Protein AF-J9UWL2-F1 (afdb_monomer)

Foldseek 3Di:
DQLQVVLLVLCCVLQVDPQWDKDWDADPVVSFTAWMWIDGPRAIWIGGQPDLTDHPDDDPDPVVVVVSVSCVVCVPVNNVSRVDD

Sequence (85 aa):
MQLKERIYKTLKETLTFNHLEFNVMMNEEEDKLLFIELSMHGRIVRINKGTTY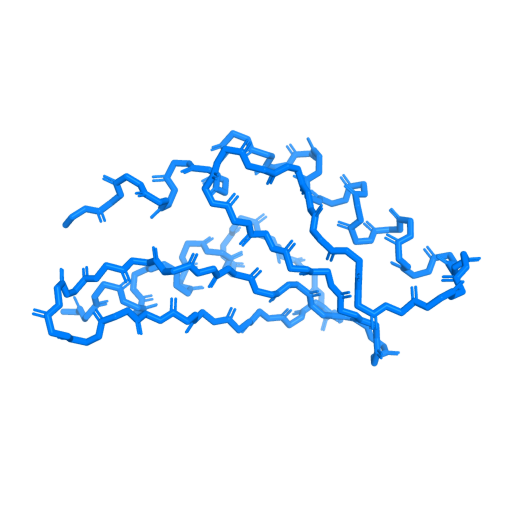QDISENDDKVRKCLKDIYKEFEEEIQELFDME

Solvent-accessible surface area (backbone atoms only — not comparable to full-atom values): 5226 Å² total; per-residue (Å²): 128,56,69,69,57,53,51,52,50,50,49,52,69,73,56,78,45,96,66,60,46,78,48,82,43,63,40,81,90,73,68,34,69,58,37,41,34,47,31,40,93,92,41,63,43,37,34,41,75,98,40,93,62,51,84,82,64,95,70,97,43,74,64,54,53,49,53,51,53,54,44,64,76,42,44,68,69,58,49,52,55,63,71,61,128

Structure (mmCIF, N/CA/C/O backbone):
data_AF-J9UWL2-F1
#
_entry.id   AF-J9UWL2-F1
#
loop_
_atom_site.group_PDB
_atom_site.id
_atom_site.type_symbol
_atom_site.label_atom_id
_atom_site.label_alt_id
_atom_site.label_comp_id
_atom_site.label_asym_id
_atom_site.label_entity_id
_atom_site.label_seq_id
_atom_site.pdbx_PDB_ins_code
_atom_site.Cartn_x
_atom_site.Cartn_y
_atom_site.Cartn_z
_atom_site.occupancy
_atom_site.B_iso_or_equiv
_atom_site.auth_seq_id
_atom_site.auth_comp_id
_atom_site.auth_asym_id
_atom_site.auth_atom_id
_atom_site.pdbx_PDB_model_num
ATOM 1 N N . MET A 1 1 ? -12.355 -12.775 9.993 1.00 60.88 1 MET A N 1
ATOM 2 C CA . MET A 1 1 ? -11.368 -12.414 8.960 1.00 60.88 1 MET A CA 1
ATOM 3 C C . MET A 1 1 ? -10.411 -11.464 9.638 1.00 60.88 1 MET A C 1
ATOM 5 O O . MET A 1 1 ? -10.883 -10.458 10.154 1.00 60.88 1 MET A O 1
ATOM 9 N N . GLN A 1 2 ? -9.146 -11.852 9.772 1.00 84.50 2 GLN A N 1
ATOM 10 C CA . GLN A 1 2 ? -8.146 -11.034 10.467 1.00 84.50 2 GLN A CA 1
ATOM 11 C C . GLN A 1 2 ? -7.957 -9.716 9.701 1.00 84.50 2 GLN A C 1
ATOM 13 O O . GLN A 1 2 ? -8.105 -9.706 8.474 1.00 84.50 2 GLN A O 1
ATOM 18 N N . LEU A 1 3 ? -7.655 -8.607 10.385 1.00 88.56 3 LEU A N 1
ATOM 19 C CA . LEU A 1 3 ? -7.505 -7.294 9.742 1.00 88.56 3 LEU A CA 1
ATOM 20 C C . LEU A 1 3 ? -6.508 -7.352 8.571 1.00 88.56 3 LEU A C 1
ATOM 22 O O . LEU A 1 3 ? -6.792 -6.852 7.483 1.00 88.56 3 LEU A O 1
ATOM 26 N N . LYS A 1 4 ? -5.417 -8.108 8.737 1.00 89.12 4 LYS A N 1
ATOM 27 C CA . LYS A 1 4 ? -4.441 -8.408 7.679 1.00 89.12 4 LYS A CA 1
ATOM 28 C C . LYS A 1 4 ? -5.068 -8.979 6.404 1.0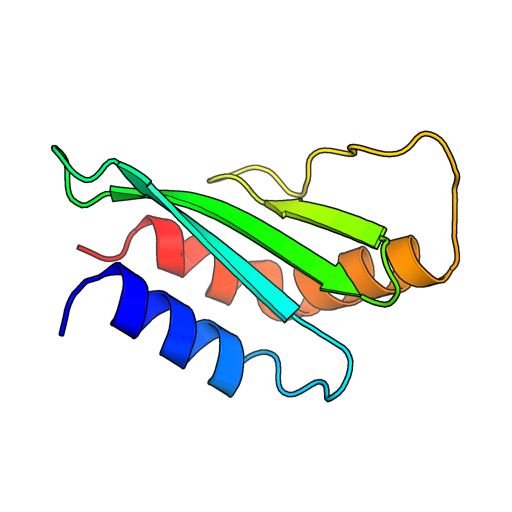0 89.12 4 LYS A C 1
ATOM 30 O O . LYS A 1 4 ? -4.727 -8.547 5.307 1.00 89.12 4 LYS A O 1
ATOM 35 N N . GLU A 1 5 ? -5.978 -9.945 6.527 1.00 90.50 5 GLU A N 1
ATOM 36 C CA . GLU A 1 5 ? -6.661 -10.541 5.373 1.00 90.50 5 GLU A CA 1
ATOM 37 C C . GLU A 1 5 ? -7.594 -9.530 4.701 1.00 90.50 5 GLU A C 1
ATOM 39 O O . GLU A 1 5 ? -7.690 -9.516 3.474 1.00 90.50 5 GLU A O 1
ATOM 44 N N . ARG A 1 6 ? -8.291 -8.693 5.490 1.00 91.25 6 ARG A N 1
ATOM 45 C CA . ARG A 1 6 ? -9.183 -7.642 4.967 1.00 91.25 6 ARG A CA 1
ATOM 46 C C . ARG A 1 6 ? -8.378 -6.639 4.148 1.00 91.25 6 ARG A C 1
ATOM 48 O O . ARG A 1 6 ? -8.709 -6.419 2.990 1.00 91.25 6 ARG A O 1
ATOM 55 N N . ILE A 1 7 ? -7.289 -6.124 4.717 1.00 91.25 7 ILE A N 1
ATOM 56 C CA . ILE A 1 7 ? -6.373 -5.186 4.058 1.00 91.25 7 ILE A CA 1
ATOM 57 C C . ILE A 1 7 ? -5.792 -5.809 2.786 1.00 91.25 7 ILE A C 1
ATOM 59 O O . ILE A 1 7 ? -5.828 -5.191 1.726 1.00 91.25 7 ILE A O 1
ATOM 63 N N . TYR A 1 8 ? -5.312 -7.054 2.857 1.00 91.38 8 TYR A N 1
ATOM 64 C CA . TYR A 1 8 ? -4.757 -7.748 1.693 1.00 91.38 8 T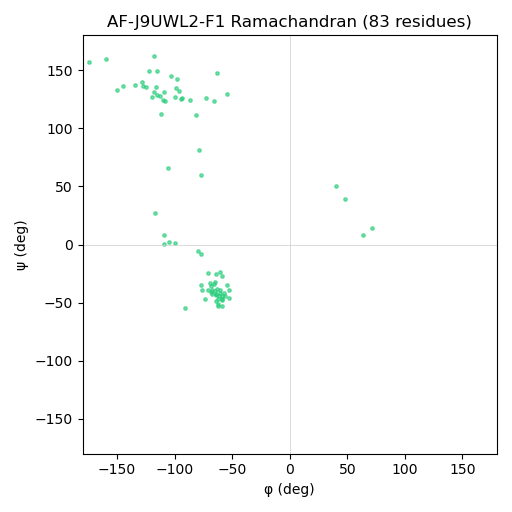YR A CA 1
ATOM 65 C C . TYR A 1 8 ? -5.789 -7.912 0.570 1.00 91.38 8 TYR A C 1
ATOM 67 O O . TYR A 1 8 ? -5.473 -7.722 -0.605 1.00 91.38 8 TYR A O 1
ATOM 75 N N . LYS A 1 9 ? -7.034 -8.254 0.920 1.00 90.94 9 LYS A N 1
ATOM 76 C CA . LYS A 1 9 ? -8.125 -8.372 -0.046 1.00 90.94 9 LYS A CA 1
ATOM 77 C C . LYS A 1 9 ? -8.431 -7.023 -0.701 1.00 90.94 9 LYS A C 1
ATOM 79 O O . LYS A 1 9 ? -8.464 -6.976 -1.927 1.00 90.94 9 LYS A O 1
ATOM 84 N N . THR A 1 10 ? -8.580 -5.956 0.086 1.00 91.25 10 THR A N 1
ATOM 85 C CA . THR A 1 10 ? -8.832 -4.607 -0.441 1.00 91.25 10 THR A CA 1
ATOM 86 C C . THR A 1 10 ? -7.709 -4.168 -1.377 1.00 91.25 10 THR A C 1
ATOM 88 O O . THR A 1 10 ? -7.983 -3.772 -2.501 1.00 91.25 10 THR A O 1
ATOM 91 N N . LEU A 1 11 ? -6.440 -4.343 -0.985 1.00 91.00 11 LEU A N 1
ATOM 92 C CA . LEU A 1 11 ? -5.294 -4.017 -1.844 1.00 91.00 11 LEU A CA 1
ATOM 93 C C . LEU A 1 11 ? -5.337 -4.758 -3.180 1.00 91.00 11 LEU A C 1
ATOM 95 O O . LEU A 1 11 ? -5.070 -4.162 -4.218 1.00 91.00 11 LEU A O 1
ATOM 99 N N . LYS A 1 12 ? -5.694 -6.044 -3.174 1.00 90.69 12 LYS A N 1
ATOM 100 C CA . LYS A 1 12 ? -5.778 -6.846 -4.398 1.00 90.69 12 LYS A CA 1
ATOM 101 C C . LYS A 1 12 ? -6.928 -6.427 -5.314 1.00 90.69 12 LYS A C 1
ATOM 103 O O . LYS A 1 12 ? -6.805 -6.560 -6.528 1.00 90.69 12 LYS A O 1
ATOM 108 N N . GLU A 1 13 ? -8.037 -5.972 -4.740 1.00 90.81 13 GLU A N 1
ATOM 109 C CA . GLU A 1 13 ? -9.205 -5.481 -5.480 1.00 90.81 13 GLU A CA 1
ATOM 110 C C . GLU A 1 13 ? -8.965 -4.072 -6.044 1.00 90.81 13 GLU A C 1
ATOM 112 O O . GLU A 1 13 ? -9.327 -3.814 -7.190 1.00 90.81 13 GLU A O 1
ATOM 117 N N . THR A 1 14 ? -8.297 -3.198 -5.285 1.00 88.62 14 THR A N 1
ATOM 118 C CA . THR A 1 14 ? -7.929 -1.840 -5.710 1.00 88.62 14 THR A CA 1
ATOM 119 C C . THR A 1 14 ? -6.785 -1.855 -6.731 1.00 88.62 14 THR A C 1
ATOM 121 O O . THR A 1 14 ? -6.874 -1.226 -7.781 1.00 88.62 14 THR A O 1
ATOM 124 N N . LEU A 1 15 ? -5.717 -2.622 -6.479 1.00 87.69 15 LEU A N 1
ATOM 125 C CA . LEU A 1 15 ? -4.473 -2.618 -7.260 1.00 87.69 15 LEU A CA 1
ATOM 126 C C . LEU A 1 15 ? -4.349 -3.865 -8.151 1.00 87.69 15 LEU A C 1
ATOM 128 O O . LEU A 1 15 ? -3.464 -4.706 -7.975 1.00 87.69 15 LEU A O 1
ATOM 132 N N . THR A 1 16 ? -5.236 -3.994 -9.136 1.00 78.69 16 THR A N 1
ATOM 133 C CA . THR A 1 16 ? -5.350 -5.181 -10.010 1.00 78.69 16 THR A CA 1
ATOM 134 C C . THR A 1 16 ? -4.267 -5.265 -11.103 1.00 78.69 16 THR A C 1
ATOM 136 O O . THR A 1 16 ? -4.549 -5.336 -12.298 1.00 78.69 16 THR A O 1
ATOM 139 N N . PHE A 1 17 ? -2.993 -5.311 -10.707 1.00 82.75 17 PHE A N 1
ATOM 140 C CA . PHE A 1 17 ? -1.846 -5.448 -11.611 1.00 82.75 17 PHE A CA 1
ATOM 141 C C . PHE A 1 17 ? -1.179 -6.825 -11.474 1.00 82.75 17 PHE A C 1
ATOM 143 O O . PHE A 1 17 ? -0.707 -7.194 -10.406 1.00 82.75 17 PHE A O 1
ATOM 150 N N . ASN A 1 18 ? -1.058 -7.573 -12.578 1.00 79.56 18 ASN A N 1
ATOM 151 C CA . ASN A 1 18 ? -0.561 -8.964 -12.570 1.00 79.56 18 ASN A CA 1
ATOM 152 C C . ASN A 1 18 ? 0.876 -9.151 -12.042 1.00 79.56 18 ASN A C 1
ATOM 154 O O . ASN A 1 18 ? 1.238 -10.254 -11.644 1.00 79.56 18 ASN A O 1
ATOM 158 N N . HIS A 1 19 ? 1.707 -8.109 -12.088 1.00 84.62 19 HIS A N 1
ATOM 159 C CA . HIS A 1 19 ? 3.103 -8.142 -11.631 1.00 84.62 19 HIS A CA 1
ATOM 160 C C . HIS A 1 19 ? 3.314 -7.437 -10.288 1.00 84.62 19 HIS A C 1
ATOM 162 O 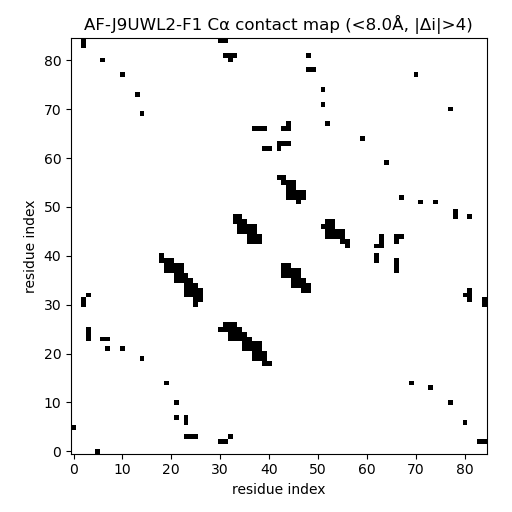O . HIS A 1 19 ? 4.456 -7.324 -9.840 1.00 84.62 19 HIS A O 1
ATOM 168 N N . LEU A 1 20 ? 2.235 -6.932 -9.687 1.00 90.12 20 LEU A N 1
ATOM 169 C CA . LEU A 1 20 ? 2.266 -6.239 -8.414 1.00 90.12 20 LEU A CA 1
ATOM 170 C C . LEU A 1 20 ? 1.995 -7.234 -7.289 1.00 90.12 20 LEU A C 1
ATOM 172 O O . LEU A 1 20 ? 0.990 -7.942 -7.280 1.00 90.12 20 LEU A O 1
ATOM 176 N N . GLU A 1 21 ? 2.903 -7.259 -6.331 1.00 91.25 21 GLU A N 1
ATOM 177 C CA . GLU A 1 21 ? 2.783 -8.015 -5.096 1.00 91.25 21 GLU A CA 1
ATOM 178 C C . GLU A 1 21 ? 2.719 -7.033 -3.924 1.00 91.25 21 GLU A C 1
ATOM 180 O O . GLU A 1 21 ? 3.298 -5.944 -3.979 1.00 91.25 21 GLU A O 1
ATOM 185 N N . PHE A 1 22 ? 2.010 -7.416 -2.863 1.00 90.88 22 PHE A N 1
ATOM 186 C CA . PHE A 1 22 ? 1.873 -6.609 -1.653 1.00 90.88 22 PHE A CA 1
ATOM 187 C C . PHE A 1 22 ? 2.233 -7.431 -0.424 1.00 90.88 22 PHE A C 1
ATOM 189 O O . PHE A 1 22 ? 1.790 -8.572 -0.267 1.00 90.88 22 PHE A O 1
ATOM 196 N N . ASN A 1 23 ? 2.997 -6.816 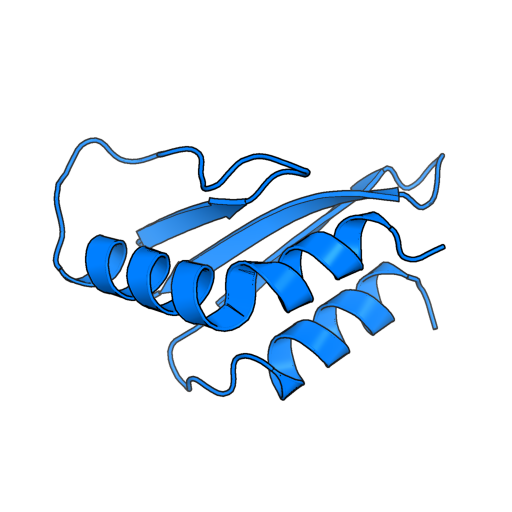0.472 1.00 91.38 23 ASN A N 1
ATOM 197 C CA . ASN A 1 23 ? 3.275 -7.344 1.798 1.00 91.38 23 ASN A CA 1
ATOM 198 C C . ASN A 1 23 ? 2.679 -6.404 2.853 1.00 91.38 23 ASN A C 1
ATOM 200 O O . ASN A 1 23 ? 2.897 -5.195 2.816 1.00 91.38 23 ASN A O 1
ATOM 204 N N . VAL A 1 24 ? 1.909 -6.973 3.780 1.00 92.50 24 VAL A N 1
ATOM 205 C CA . VAL A 1 24 ? 1.178 -6.241 4.822 1.00 92.50 24 VAL A CA 1
ATOM 206 C C . VAL A 1 24 ? 1.811 -6.576 6.165 1.00 92.50 24 VAL A C 1
ATOM 208 O O . VAL A 1 24 ? 1.724 -7.722 6.625 1.00 92.50 24 VAL A O 1
ATOM 211 N N . MET A 1 25 ? 2.445 -5.582 6.787 1.00 92.56 25 MET A N 1
ATOM 212 C CA . MET A 1 25 ? 3.072 -5.729 8.096 1.00 92.56 25 MET A CA 1
ATOM 213 C C . MET A 1 25 ? 2.164 -5.171 9.183 1.00 92.56 25 MET A C 1
ATOM 215 O O . MET A 1 25 ? 1.739 -4.021 9.115 1.00 92.56 25 MET A O 1
ATOM 219 N N . MET A 1 26 ? 1.901 -5.984 10.200 1.00 91.25 26 MET A N 1
ATOM 220 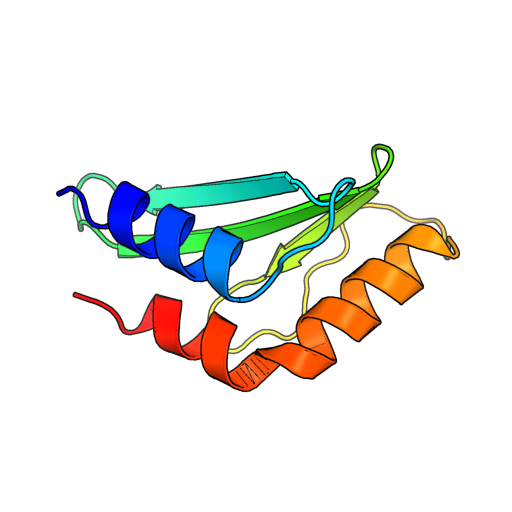C CA . MET 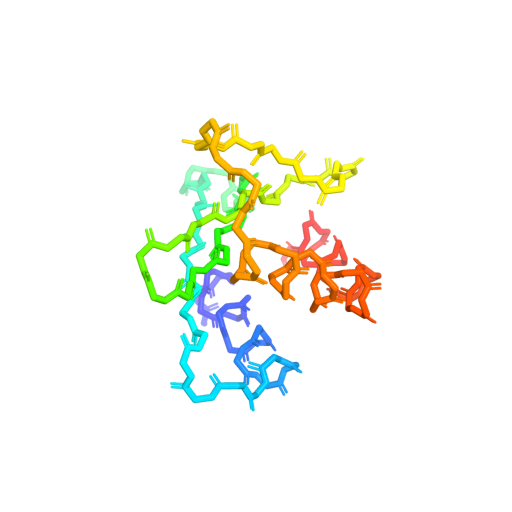A 1 26 ? 0.972 -5.676 11.283 1.00 91.25 26 MET A CA 1
ATOM 221 C C . MET A 1 26 ? 1.701 -5.735 12.622 1.00 91.25 26 MET A C 1
ATOM 223 O O . MET A 1 26 ? 2.615 -6.543 12.790 1.00 91.25 26 MET A O 1
ATOM 227 N N . ASN A 1 27 ? 1.264 -4.922 13.579 1.00 90.06 27 ASN A N 1
ATOM 228 C CA . ASN A 1 27 ? 1.479 -5.199 14.987 1.00 90.06 27 ASN A CA 1
ATOM 229 C C . ASN A 1 27 ? 0.405 -6.200 15.425 1.00 90.06 27 ASN A C 1
ATOM 231 O O . ASN A 1 27 ? -0.773 -5.852 15.449 1.00 90.06 27 ASN A O 1
ATOM 235 N N . GLU A 1 28 ? 0.803 -7.433 15.739 1.00 86.19 28 GLU A N 1
ATOM 236 C CA . GLU A 1 28 ? -0.134 -8.489 16.146 1.00 86.19 28 GLU A CA 1
ATOM 237 C C . GLU A 1 28 ? -0.725 -8.259 17.544 1.00 86.19 28 GLU A C 1
ATOM 239 O O . GLU A 1 28 ? -1.823 -8.732 17.819 1.00 86.19 28 GLU A O 1
ATOM 244 N N . GLU A 1 29 ? -0.038 -7.519 18.421 1.00 88.00 29 GLU A N 1
ATOM 245 C CA . GLU A 1 29 ? -0.528 -7.225 19.775 1.00 88.00 29 GLU A CA 1
ATOM 246 C C . GLU A 1 29 ? -1.608 -6.138 19.770 1.00 88.00 29 GLU A C 1
ATOM 248 O O . GLU A 1 29 ? -2.551 -6.189 20.557 1.00 88.00 29 GLU A O 1
ATOM 253 N N . GLU A 1 30 ? -1.474 -5.161 18.871 1.00 86.56 30 GLU A N 1
ATOM 254 C CA . GLU A 1 30 ? -2.395 -4.025 18.736 1.00 86.56 30 GLU A CA 1
ATOM 255 C C . GLU A 1 30 ? -3.405 -4.201 17.587 1.00 86.56 30 GLU A C 1
ATOM 257 O O . GLU A 1 30 ? -4.182 -3.287 17.336 1.00 86.56 30 GLU A O 1
ATOM 262 N N . ASP A 1 31 ? -3.355 -5.333 16.870 1.00 86.69 31 ASP A N 1
ATOM 263 C CA . ASP A 1 31 ? -4.055 -5.594 15.598 1.00 86.69 31 ASP A CA 1
ATOM 264 C C . ASP A 1 31 ? -4.044 -4.372 14.665 1.00 86.69 31 ASP A C 1
ATOM 266 O O . ASP A 1 31 ? -5.072 -3.915 14.180 1.00 86.69 31 ASP A O 1
ATOM 270 N N . LYS A 1 32 ? -2.856 -3.791 14.452 1.00 88.75 32 LYS A N 1
ATOM 271 C CA . LYS A 1 32 ?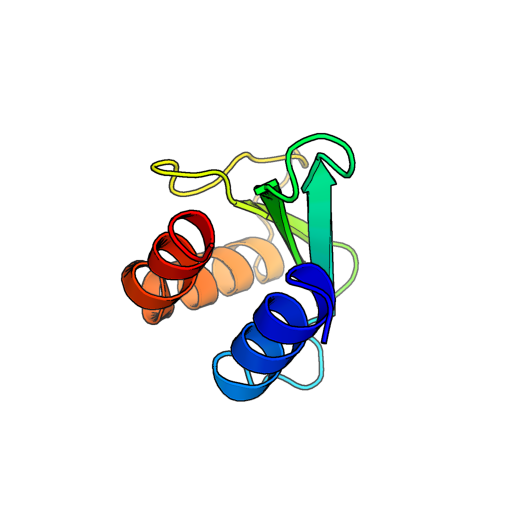 -2.700 -2.499 13.768 1.00 88.75 32 LYS A CA 1
ATOM 272 C C . LYS A 1 32 ? -1.765 -2.583 12.574 1.00 88.75 32 LYS A C 1
ATOM 274 O O . LYS A 1 32 ? -0.669 -3.134 12.672 1.00 88.75 32 LYS A O 1
ATOM 279 N N . LEU A 1 33 ? -2.157 -1.975 11.456 1.00 91.12 33 LEU A N 1
ATOM 280 C CA . LEU A 1 33 ? -1.306 -1.866 10.273 1.00 91.12 33 LEU A CA 1
ATOM 281 C C . LEU A 1 33 ? -0.079 -0.981 10.552 1.00 91.12 33 LEU A C 1
ATOM 283 O O . LEU A 1 33 ? -0.214 0.184 10.929 1.00 91.12 33 LEU A O 1
ATOM 287 N N . LEU A 1 34 ? 1.121 -1.528 10.339 1.00 91.62 34 LEU A N 1
ATOM 288 C CA . LEU A 1 34 ? 2.387 -0.802 10.478 1.00 91.62 34 LEU A CA 1
ATOM 289 C C . LEU A 1 34 ? 2.811 -0.166 9.156 1.00 91.62 34 LEU A C 1
ATOM 291 O O . LEU A 1 34 ? 3.061 1.036 9.098 1.00 91.62 34 LEU A O 1
ATOM 295 N N . PHE A 1 35 ? 2.902 -0.975 8.101 1.00 93.00 35 PHE A N 1
ATOM 296 C CA . PHE A 1 35 ? 3.258 -0.525 6.759 1.00 93.00 35 PHE A CA 1
ATOM 297 C C . PHE A 1 35 ? 2.800 -1.525 5.697 1.00 93.00 35 PHE A C 1
ATOM 299 O O . PHE A 1 35 ? 2.589 -2.711 5.971 1.00 93.00 35 PHE A O 1
ATOM 306 N N . ILE A 1 36 ? 2.701 -1.031 4.465 1.00 93.12 36 ILE A N 1
ATOM 307 C CA . ILE A 1 36 ? 2.448 -1.829 3.265 1.00 93.12 36 ILE A CA 1
ATOM 308 C C . ILE A 1 36 ? 3.671 -1.704 2.364 1.00 93.12 36 ILE A C 1
ATOM 310 O O . ILE A 1 36 ? 4.199 -0.613 2.164 1.00 93.12 36 ILE A O 1
ATOM 314 N N . GLU A 1 37 ? 4.136 -2.812 1.808 1.00 93.00 37 GLU A N 1
ATOM 315 C CA . GLU A 1 37 ? 5.160 -2.805 0.768 1.00 93.00 37 GLU A CA 1
ATOM 316 C C . GLU A 1 37 ? 4.517 -3.173 -0.561 1.00 93.00 37 GLU A C 1
ATOM 318 O O . GLU A 1 37 ? 3.907 -4.234 -0.677 1.00 93.00 37 GLU A O 1
ATOM 323 N N . LEU A 1 38 ? 4.667 -2.298 -1.554 1.00 91.19 38 LEU A N 1
ATOM 324 C CA . LEU A 1 38 ? 4.349 -2.597 -2.944 1.00 91.19 38 LEU A CA 1
ATOM 325 C C . LEU A 1 38 ? 5.618 -3.063 -3.634 1.00 91.19 38 LEU A C 1
ATOM 327 O O . LEU A 1 38 ? 6.624 -2.348 -3.627 1.00 91.19 38 LEU A O 1
ATOM 331 N N . SER A 1 39 ? 5.571 -4.235 -4.254 1.00 90.19 39 SER A N 1
ATOM 332 C CA . SER A 1 39 ? 6.714 -4.793 -4.958 1.00 90.19 39 SER A CA 1
ATOM 333 C C . SER A 1 39 ? 6.382 -5.212 -6.377 1.00 90.19 39 SER A C 1
ATOM 335 O O . SER A 1 39 ? 5.333 -5.784 -6.647 1.00 90.19 39 SER A O 1
ATOM 337 N N . MET A 1 40 ? 7.309 -4.941 -7.291 1.00 88.50 40 MET A N 1
ATOM 338 C CA . MET A 1 40 ? 7.221 -5.337 -8.692 1.00 88.50 40 MET A CA 1
ATOM 339 C C . MET A 1 40 ? 8.632 -5.555 -9.233 1.00 88.50 40 MET A C 1
ATOM 341 O O . MET A 1 40 ? 9.517 -4.730 -9.009 1.00 88.50 40 MET A O 1
ATOM 345 N N . HIS A 1 41 ? 8.867 -6.670 -9.930 1.00 86.50 41 HIS A N 1
ATOM 346 C CA . HIS A 1 41 ? 10.167 -7.016 -10.533 1.00 86.50 41 HIS A CA 1
ATOM 347 C C . HIS A 1 41 ? 11.379 -6.863 -9.582 1.00 86.50 41 HIS A C 1
ATOM 349 O O . HIS A 1 41 ? 12.447 -6.396 -9.982 1.00 86.50 41 HIS A O 1
ATOM 355 N N . GLY A 1 42 ? 11.221 -7.223 -8.303 1.00 82.62 42 GLY A N 1
ATOM 356 C CA . GLY A 1 42 ? 12.287 -7.112 -7.297 1.00 82.62 42 GLY A CA 1
ATOM 357 C C . GLY A 1 42 ? 12.616 -5.675 -6.868 1.00 82.62 42 GLY A C 1
ATOM 358 O O . GLY A 1 42 ? 13.663 -5.435 -6.265 1.00 82.62 42 GLY A O 1
ATOM 359 N N . ARG A 1 43 ? 11.758 -4.701 -7.191 1.00 86.19 43 ARG A N 1
ATOM 360 C CA . ARG A 1 43 ? 11.757 -3.356 -6.602 1.00 86.19 43 ARG A CA 1
ATOM 361 C C . ARG A 1 43 ? 10.627 -3.260 -5.600 1.00 86.19 43 ARG A C 1
ATOM 363 O O . ARG A 1 43 ? 9.576 -3.848 -5.823 1.00 86.19 43 ARG A O 1
ATOM 370 N N . ILE A 1 44 ? 10.858 -2.515 -4.526 1.00 87.94 44 ILE A N 1
ATOM 371 C CA . ILE A 1 44 ? 9.923 -2.394 -3.413 1.00 87.94 44 ILE A CA 1
ATOM 372 C C . ILE A 1 44 ? 9.807 -0.919 -3.035 1.00 87.94 44 ILE A C 1
ATOM 374 O O . ILE A 1 44 ? 10.814 -0.210 -2.971 1.00 87.94 44 ILE A O 1
ATOM 378 N N . VAL A 1 45 ? 8.582 -0.471 -2.788 1.00 87.75 45 VAL A N 1
ATOM 379 C CA . VAL A 1 45 ? 8.260 0.824 -2.190 1.00 87.75 45 VAL A CA 1
ATOM 380 C C . VAL A 1 45 ? 7.504 0.556 -0.897 1.00 87.75 45 VAL A C 1
ATOM 382 O O . VAL A 1 45 ? 6.519 -0.181 -0.902 1.00 87.75 45 VAL A O 1
ATOM 385 N N . ARG A 1 46 ? 7.966 1.142 0.212 1.00 91.62 46 ARG A N 1
ATOM 386 C CA . ARG A 1 46 ? 7.285 1.039 1.506 1.00 91.62 46 ARG A CA 1
ATOM 387 C C . ARG A 1 46 ? 6.391 2.249 1.733 1.00 91.62 46 ARG A C 1
ATOM 389 O O . ARG A 1 46 ? 6.851 3.382 1.613 1.00 91.62 46 ARG A O 1
ATOM 396 N N . ILE A 1 47 ? 5.156 1.992 2.131 1.00 90.81 47 ILE A N 1
ATOM 397 C CA . ILE A 1 47 ? 4.124 2.977 2.436 1.00 90.81 47 ILE A CA 1
ATOM 398 C C . ILE A 1 47 ? 3.850 2.914 3.933 1.00 90.81 47 ILE A C 1
ATOM 400 O O . ILE A 1 47 ? 3.591 1.841 4.478 1.00 90.81 47 ILE A O 1
ATOM 404 N N . ASN A 1 48 ? 3.913 4.068 4.589 1.00 90.88 48 ASN A N 1
ATOM 405 C CA . ASN A 1 48 ? 3.573 4.220 6.000 1.00 90.88 48 ASN A CA 1
ATOM 406 C C . ASN A 1 48 ? 2.385 5.179 6.118 1.00 90.88 48 ASN A C 1
ATOM 408 O O . ASN A 1 48 ? 2.138 5.983 5.213 1.00 90.88 48 ASN A O 1
ATOM 412 N N . LYS A 1 49 ? 1.707 5.157 7.267 1.00 89.00 49 LYS A N 1
ATOM 413 C CA . LYS A 1 49 ? 0.635 6.110 7.564 1.00 89.00 49 LYS A CA 1
ATOM 414 C C . LYS A 1 49 ? 1.124 7.554 7.410 1.00 89.00 49 LYS A C 1
ATOM 416 O O . LYS A 1 49 ? 2.171 7.922 7.945 1.00 89.00 49 LYS A O 1
ATOM 421 N N . GLY A 1 50 ? 0.381 8.362 6.661 1.00 82.56 50 GLY A N 1
ATOM 422 C CA . GLY A 1 50 ? 0.670 9.773 6.397 1.00 82.56 50 GLY A CA 1
ATOM 423 C C . GLY A 1 50 ? 1.971 10.037 5.633 1.00 82.56 50 GLY A C 1
ATOM 424 O O . GLY A 1 50 ? 2.384 11.191 5.528 1.00 82.56 50 GLY A O 1
ATOM 425 N N . THR A 1 51 ? 2.649 9.001 5.125 1.00 76.31 51 THR A N 1
ATOM 426 C CA . THR A 1 51 ? 3.904 9.146 4.381 1.00 76.31 51 THR A CA 1
ATOM 427 C C . THR A 1 51 ? 3.716 8.642 2.960 1.00 76.31 51 THR A C 1
ATOM 429 O O . THR A 1 51 ? 3.271 7.516 2.765 1.00 76.31 51 THR A O 1
ATOM 432 N N . THR A 1 52 ? 4.134 9.436 1.976 1.00 66.88 52 THR A N 1
ATOM 433 C CA . THR A 1 52 ? 4.009 9.088 0.553 1.00 66.88 52 THR A CA 1
ATOM 434 C C . THR A 1 52 ? 4.811 7.833 0.195 1.00 66.88 52 THR A C 1
ATOM 436 O O . THR A 1 52 ? 4.286 6.951 -0.468 1.00 66.88 52 THR A O 1
ATOM 439 N N . TYR A 1 53 ? 6.073 7.713 0.627 1.00 68.75 53 TYR A N 1
ATOM 440 C CA . TYR A 1 53 ? 6.852 6.467 0.544 1.00 68.75 53 TYR A CA 1
ATOM 441 C C . TYR A 1 53 ? 8.215 6.594 1.244 1.00 68.75 53 TYR A C 1
ATOM 443 O O . TYR A 1 53 ? 8.763 7.688 1.367 1.00 68.75 53 TYR A O 1
ATOM 451 N N . GLN A 1 54 ? 8.799 5.464 1.652 1.00 67.00 54 GLN A N 1
ATOM 452 C CA . GLN A 1 54 ? 10.219 5.349 1.995 1.00 67.00 54 GLN A CA 1
ATOM 453 C C . GLN A 1 54 ? 10.954 4.524 0.939 1.00 67.00 54 GLN A C 1
ATOM 455 O O . GLN A 1 54 ? 10.521 3.435 0.553 1.00 67.00 54 GLN A O 1
ATOM 460 N N . ASP A 1 55 ? 12.082 5.061 0.485 1.00 63.59 55 ASP A N 1
ATOM 461 C CA . ASP A 1 55 ? 12.933 4.426 -0.508 1.00 63.59 55 ASP A CA 1
ATOM 462 C C . ASP A 1 55 ? 13.932 3.477 0.149 1.00 63.59 55 ASP A C 1
ATOM 464 O O . ASP A 1 55 ? 14.728 3.870 0.996 1.00 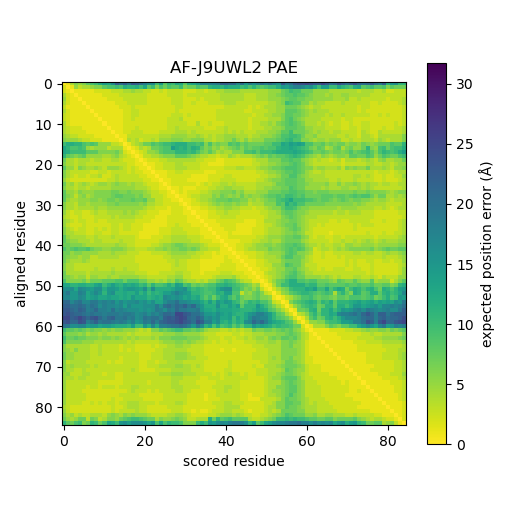63.59 55 ASP A O 1
ATOM 468 N N . ILE A 1 56 ? 13.907 2.222 -0.289 1.00 64.12 56 ILE A N 1
ATOM 469 C CA . ILE A 1 56 ? 14.794 1.150 0.189 1.00 64.12 56 ILE A CA 1
ATOM 470 C C . ILE A 1 56 ? 15.842 0.740 -0.862 1.00 64.12 56 ILE A C 1
ATOM 472 O O . ILE A 1 56 ? 16.571 -0.228 -0.666 1.00 64.12 56 ILE A O 1
ATOM 476 N N . SER A 1 57 ? 15.955 1.472 -1.981 1.00 55.41 57 SER A N 1
ATOM 477 C CA . SER A 1 57 ? 16.947 1.219 -3.038 1.00 55.41 57 SER A CA 1
ATOM 478 C C . SER A 1 57 ? 17.457 2.519 -3.674 1.00 55.41 57 SER A C 1
ATOM 480 O O . SER A 1 57 ? 16.671 3.414 -3.984 1.00 55.41 57 SER A O 1
ATOM 482 N N . GLU A 1 58 ? 18.772 2.608 -3.894 1.00 57.34 58 GLU A N 1
ATOM 483 C CA . GLU A 1 58 ? 19.476 3.825 -4.337 1.00 57.34 58 GLU A CA 1
ATOM 484 C C . GLU A 1 58 ? 19.317 4.164 -5.834 1.00 57.34 58 GLU A C 1
ATOM 486 O O . GLU A 1 58 ? 19.687 5.261 -6.241 1.00 57.34 58 GLU A O 1
ATOM 491 N N . ASN A 1 59 ? 18.728 3.292 -6.666 1.00 61.28 59 ASN A N 1
ATOM 492 C CA . ASN A 1 59 ? 18.607 3.538 -8.112 1.00 61.28 59 ASN A CA 1
ATOM 493 C C . ASN A 1 59 ? 17.225 4.072 -8.541 1.00 61.28 59 ASN A C 1
ATOM 495 O O . ASN A 1 59 ? 16.173 3.553 -8.146 1.00 61.28 59 ASN A O 1
ATOM 499 N N . ASP A 1 60 ? 17.241 5.096 -9.399 1.00 63.19 60 ASP A N 1
ATOM 500 C CA . ASP A 1 60 ? 16.074 5.691 -10.065 1.00 63.19 60 ASP A CA 1
ATOM 501 C C . ASP A 1 60 ? 15.653 4.812 -11.261 1.00 63.19 60 ASP A C 1
ATOM 503 O O . ASP A 1 60 ? 16.064 4.995 -12.407 1.00 63.19 60 ASP A O 1
ATOM 507 N N . ASP A 1 61 ? 14.906 3.751 -10.958 1.00 76.50 61 ASP A N 1
ATOM 508 C CA . ASP A 1 61 ? 14.479 2.721 -11.910 1.00 76.50 61 ASP A CA 1
ATOM 509 C C . ASP A 1 61 ? 13.044 2.993 -12.410 1.00 76.50 61 ASP A C 1
ATOM 511 O O . ASP A 1 61 ? 12.169 3.395 -11.638 1.00 76.50 61 ASP A O 1
ATOM 515 N N . LYS A 1 62 ? 12.761 2.730 -13.695 1.00 84.19 62 LYS A N 1
ATOM 516 C CA . LYS A 1 62 ? 11.418 2.892 -14.290 1.00 84.19 62 LYS A CA 1
ATOM 517 C C . LYS A 1 62 ? 10.342 2.124 -13.517 1.00 84.19 62 LYS A C 1
ATOM 519 O O . LYS A 1 62 ? 9.221 2.609 -13.394 1.00 84.19 62 LYS A O 1
ATOM 524 N N . VAL A 1 63 ? 10.688 0.957 -12.972 1.00 85.31 63 VAL A N 1
ATOM 525 C CA . VAL A 1 63 ? 9.781 0.136 -12.156 1.00 85.31 63 VAL A CA 1
ATOM 526 C C . VAL A 1 63 ? 9.402 0.860 -10.863 1.00 85.31 63 VAL A C 1
ATOM 528 O O . VAL A 1 63 ? 8.240 0.849 -10.472 1.00 85.31 63 VAL A O 1
ATOM 531 N N . ARG A 1 64 ? 10.350 1.555 -10.225 1.00 79.69 64 ARG A N 1
ATOM 532 C CA . ARG A 1 64 ? 10.093 2.341 -9.009 1.00 79.69 64 ARG A CA 1
ATOM 533 C C . ARG A 1 64 ? 9.215 3.546 -9.300 1.00 79.69 64 ARG A C 1
ATOM 535 O O . ARG A 1 64 ? 8.306 3.821 -8.525 1.00 79.69 64 ARG A O 1
ATOM 542 N N . LYS A 1 65 ? 9.447 4.234 -10.420 1.00 85.38 65 LYS A N 1
ATOM 543 C CA . LYS A 1 65 ? 8.544 5.303 -10.858 1.00 85.38 65 LYS A CA 1
ATOM 544 C C . LYS A 1 65 ? 7.126 4.767 -11.061 1.00 85.38 65 LYS A C 1
ATOM 546 O O . LYS A 1 65 ? 6.191 5.362 -10.553 1.00 85.38 65 LYS A O 1
ATOM 551 N N . CYS A 1 66 ? 6.985 3.604 -11.695 1.00 88.19 66 CYS A N 1
ATOM 552 C CA . CYS A 1 66 ? 5.685 2.963 -11.866 1.00 88.19 66 CYS A CA 1
ATOM 553 C C . CYS A 1 66 ? 5.023 2.607 -10.524 1.00 88.19 66 CYS A C 1
ATOM 555 O O . CYS A 1 66 ? 3.856 2.918 -10.342 1.00 88.19 66 CYS A O 1
ATOM 557 N N . LEU A 1 67 ? 5.760 2.050 -9.555 1.00 89.19 67 LEU A N 1
ATOM 558 C CA . LEU A 1 67 ? 5.231 1.792 -8.206 1.00 89.19 67 LEU A CA 1
ATOM 559 C C . LEU A 1 67 ? 4.771 3.079 -7.501 1.00 89.19 67 LEU A C 1
ATOM 561 O O . LEU A 1 67 ? 3.739 3.073 -6.835 1.00 89.19 67 LEU A O 1
ATOM 565 N N . LYS A 1 68 ? 5.512 4.182 -7.661 1.00 86.44 68 LYS A N 1
ATOM 566 C CA . LYS A 1 68 ? 5.132 5.498 -7.122 1.00 86.44 68 LYS A CA 1
ATOM 567 C C . LYS A 1 68 ? 3.891 6.061 -7.807 1.00 86.44 68 LYS A C 1
ATOM 569 O O . LYS A 1 68 ? 3.038 6.611 -7.124 1.00 86.44 68 LYS A O 1
ATOM 574 N N . ASP A 1 69 ? 3.806 5.934 -9.128 1.00 88.88 69 ASP A N 1
ATOM 575 C CA . ASP A 1 69 ? 2.657 6.394 -9.906 1.00 88.88 69 ASP A CA 1
ATOM 576 C C . ASP A 1 69 ? 1.399 5.597 -9.518 1.00 88.88 69 ASP A C 1
ATOM 578 O O . ASP A 1 69 ? 0.369 6.211 -9.263 1.00 88.88 69 ASP A O 1
ATOM 582 N N . ILE A 1 70 ? 1.514 4.269 -9.349 1.00 88.69 70 ILE A N 1
ATOM 583 C CA . ILE A 1 70 ? 0.437 3.412 -8.823 1.00 88.69 70 ILE A CA 1
ATOM 584 C C . ILE A 1 70 ? 0.025 3.884 -7.428 1.00 88.69 70 ILE A C 1
ATOM 586 O O . ILE A 1 70 ? -1.146 4.152 -7.203 1.00 88.69 70 ILE A O 1
ATOM 590 N N . TYR A 1 71 ? 0.965 4.027 -6.487 1.00 88.56 71 TYR A N 1
ATOM 591 C CA . TYR A 1 71 ? 0.612 4.496 -5.144 1.00 88.56 71 TYR A CA 1
ATOM 592 C C . TYR A 1 71 ? -0.098 5.850 -5.185 1.00 88.56 71 TYR A C 1
ATOM 594 O O . TYR A 1 71 ? -1.101 6.021 -4.514 1.00 88.56 71 TYR A O 1
ATOM 602 N N . LYS A 1 72 ? 0.400 6.799 -5.981 1.00 89.62 72 LYS A N 1
ATOM 603 C CA . LYS A 1 72 ? -0.173 8.142 -6.069 1.00 89.62 72 LYS A CA 1
ATOM 604 C C . LYS A 1 72 ? -1.592 8.141 -6.643 1.00 89.62 72 LYS A C 1
ATOM 606 O O . LYS A 1 72 ? -2.382 9.005 -6.282 1.00 89.62 72 LYS A O 1
ATOM 611 N N . GLU A 1 73 ? -1.894 7.213 -7.546 1.00 91.38 73 GLU A N 1
ATOM 612 C CA . GLU A 1 73 ? -3.242 7.032 -8.089 1.00 91.38 73 GLU A CA 1
ATOM 613 C C . GLU A 1 73 ? -4.233 6.554 -7.020 1.00 91.38 73 GLU A C 1
ATOM 615 O O . GLU A 1 73 ? -5.377 6.988 -7.042 1.00 91.38 73 GLU A O 1
ATOM 620 N N . PHE A 1 74 ? -3.770 5.742 -6.065 1.00 90.12 74 PHE A N 1
ATOM 621 C CA . PHE A 1 74 ? -4.587 5.128 -5.010 1.00 90.12 74 PHE A CA 1
ATOM 622 C C . PHE A 1 74 ? -4.185 5.590 -3.600 1.00 90.12 74 PHE A C 1
ATOM 624 O O . PHE A 1 74 ? -4.279 4.833 -2.632 1.00 90.12 74 PHE A O 1
ATOM 631 N N . GLU A 1 75 ? -3.625 6.796 -3.481 1.00 90.88 75 GLU A N 1
ATOM 632 C CA . GLU A 1 75 ? -3.014 7.259 -2.232 1.00 90.88 75 GLU A CA 1
ATOM 633 C C . GLU A 1 75 ? -4.065 7.372 -1.127 1.00 90.88 75 GLU A C 1
ATOM 635 O O . GLU A 1 75 ? -3.817 6.926 -0.009 1.00 90.88 75 GLU A O 1
ATOM 640 N N . GLU A 1 76 ? -5.238 7.914 -1.444 1.00 90.75 76 GLU A N 1
ATOM 641 C CA . GLU A 1 76 ? -6.336 8.067 -0.491 1.00 90.75 76 GLU A CA 1
ATOM 642 C C . GLU A 1 76 ? -6.808 6.696 0.008 1.00 90.75 76 GLU A C 1
ATOM 644 O O . GLU A 1 76 ? -6.744 6.429 1.208 1.00 90.75 76 GLU A O 1
ATOM 649 N N . GLU A 1 77 ? -7.134 5.780 -0.906 1.00 92.94 77 GLU A N 1
ATOM 650 C CA . GLU A 1 77 ? -7.644 4.448 -0.578 1.00 92.94 77 GLU A CA 1
ATOM 651 C C . GLU A 1 77 ? -6.631 3.613 0.208 1.00 92.94 77 GLU A C 1
ATOM 653 O O . GLU A 1 77 ? -7.006 2.865 1.109 1.00 92.94 77 GLU A O 1
ATOM 658 N N . ILE A 1 78 ? -5.337 3.716 -0.118 1.00 91.19 78 ILE A N 1
ATOM 659 C CA . ILE A 1 78 ? -4.283 3.006 0.614 1.00 91.19 78 ILE A CA 1
ATOM 660 C C . ILE A 1 78 ? -4.091 3.612 2.008 1.00 91.19 78 ILE A C 1
ATOM 662 O O . ILE A 1 78 ? -3.859 2.866 2.962 1.00 91.19 78 ILE A O 1
ATOM 666 N N . GLN A 1 79 ? -4.168 4.938 2.152 1.00 92.31 79 GLN A N 1
ATOM 667 C CA . GLN A 1 79 ? -4.025 5.595 3.452 1.00 92.31 79 GLN A CA 1
ATOM 668 C C . GLN A 1 79 ? -5.211 5.292 4.377 1.00 92.31 79 GLN A C 1
ATOM 670 O O . GLN A 1 79 ? -4.985 5.050 5.562 1.00 92.31 79 GLN A O 1
ATOM 675 N N . GLU A 1 80 ? -6.430 5.172 3.844 1.00 92.56 80 GLU A N 1
ATOM 676 C CA . GLU A 1 80 ? -7.612 4.741 4.606 1.00 92.56 80 GLU A CA 1
ATOM 677 C C . GLU A 1 80 ? -7.440 3.347 5.243 1.00 92.56 80 GLU A C 1
ATOM 679 O O . GLU A 1 80 ? -7.996 3.074 6.310 1.00 92.56 80 GLU A O 1
ATOM 684 N N . LEU A 1 81 ? -6.611 2.464 4.666 1.00 92.12 81 LEU A N 1
ATOM 685 C CA . LEU A 1 81 ? -6.325 1.141 5.246 1.00 92.12 81 LEU A CA 1
ATOM 686 C C . LEU A 1 81 ? -5.613 1.226 6.604 1.00 92.12 81 LEU A C 1
ATOM 688 O O . LEU A 1 81 ? -5.720 0.300 7.407 1.00 92.12 81 LEU A O 1
ATOM 692 N N . PHE A 1 82 ? -4.894 2.319 6.880 1.00 91.00 82 PHE A N 1
ATOM 693 C CA . PHE A 1 82 ? -4.217 2.551 8.163 1.00 91.00 82 PHE A CA 1
ATOM 694 C C . PHE A 1 82 ? -5.153 3.058 9.268 1.00 91.00 82 PHE A C 1
ATOM 696 O O . PHE A 1 82 ? -4.711 3.243 10.411 1.00 91.00 82 PHE A O 1
ATOM 703 N N . ASP A 1 83 ? -6.410 3.327 8.929 1.00 90.19 83 ASP A N 1
ATOM 704 C CA . ASP A 1 83 ? -7.477 3.723 9.846 1.00 90.19 83 ASP A CA 1
ATOM 705 C C . ASP A 1 83 ? -8.528 2.612 10.023 1.00 90.19 83 ASP A C 1
ATOM 707 O O . ASP A 1 83 ? -9.485 2.785 10.773 1.00 90.19 83 ASP A O 1
ATOM 711 N N . MET A 1 84 ? -8.354 1.459 9.363 1.00 86.19 84 MET A N 1
ATOM 712 C CA . MET A 1 84 ? -9.214 0.295 9.570 1.00 86.19 84 MET A CA 1
ATOM 713 C C . MET A 1 84 ? -8.928 -0.366 10.926 1.00 86.19 84 MET A C 1
ATOM 715 O O . MET A 1 84 ? -7.796 -0.769 11.191 1.00 86.19 84 MET A O 1
ATOM 719 N N . GLU A 1 85 ? -9.985 -0.530 11.727 1.00 70.69 85 GLU A N 1
ATOM 720 C CA . GLU A 1 85 ? -10.035 -1.301 12.982 1.00 70.69 85 GLU A CA 1
ATOM 721 C C . GLU A 1 85 ? -10.950 -2.544 12.840 1.00 70.69 85 GLU A C 1
ATOM 723 O O . GLU A 1 85 ? -11.842 -2.590 11.942 1.00 70.69 85 GLU A O 1
#

Nearest PDB structures (foldseek):
  7fj7-assembly1_B  TM=5.077E-01  e=2.014E+00  Klebsiella pneumoniae
  7tmu-assembly4_D  TM=4.103E-01  e=4.551E+00  Yersinia pestis CO92
  1qht-assembly1_A  TM=3.422E-01  e=4.551E+00  Thermococcus sp. 9oN-7

Organism: NCBI:txid1133568

Secondary structure (DSSP, 8-state):
--HHHHHHHHHHHH---TT-EEEEEEETTTTEEEEEEEEETTEEEEEETTEEEEE--SS--HHHHHHHHHHHHTHHHHHHGGG--

pLDDT: mean 85.35, std 9.27, range [55.41, 93.12]

Mean predicted aligned error: 5.28 Å

Radius of gyration: 12.45 Å; Cα contacts (8 Å, |Δi|>4): 112; chains: 1; bounding box: 31×22×34 Å